Protein AF-A0A9D6FYJ8-F1 (afdb_monomer)

Mean predicted aligned error: 3.63 Å

Nearest PDB structures (foldseek):
  7aqq-assembly1_M  TM=9.226E-01  e=1.051E-05  Arabidopsis thaliana
  8e9g-assembly1_M  TM=9.496E-01  e=2.806E-05  Mycolicibacterium smegmatis MC2 155
  8e73-assembly1_4M  TM=9.208E-01  e=1.224E-04  Vigna radiata
  8bpx-assembly1_M  TM=9.267E-01  e=1.768E-04  Arabidopsis thaliana
  6tjv-assembly1_D  TM=9.292E-01  e=3.473E-04  Thermosynechococcus vestitus BP-1

Secondary structure (DSSP, 8-state):
----HHHHHHHHHHHHHHHHHTSSS--HHHHHHHHHHHHHHHHHHHHHHHHH--TTS-S-EEEEEEEEEGGGTEEEEEEE-HHHHHHHHHHHHHHHHHHHHT-

Foldseek 3Di:
DQDQLVVCLVCLQVVLVVVLVPDDPDDPCRNLVSQLVSLVVSLVSLVVCVVPDDPVDADWASWDWAADDVVVPDIPIDTDGPVNSVVSNVVSVVSNVVSVVVD

Radius of gyration: 16.15 Å; Cα contacts (8 Å, |Δi|>4): 101; chains: 1; bounding box: 42×23×47 Å

Structure (mmCIF, N/CA/C/O backbone):
data_AF-A0A9D6FYJ8-F1
#
_entry.id   AF-A0A9D6FYJ8-F1
#
loop_
_atom_site.group_PDB
_atom_site.id
_atom_site.type_symbol
_atom_site.label_atom_id
_atom_site.label_alt_id
_atom_site.label_comp_id
_atom_site.label_asym_id
_atom_site.label_entity_id
_atom_site.label_seq_id
_atom_site.pdbx_PDB_ins_code
_atom_site.Cartn_x
_atom_site.Cartn_y
_atom_site.Cartn_z
_atom_site.occupancy
_atom_site.B_iso_or_equiv
_atom_site.auth_seq_id
_atom_site.auth_comp_id
_atom_site.auth_asym_id
_atom_site.auth_atom_id
_atom_site.pdbx_PDB_model_num
ATOM 1 N N . MET A 1 1 ? -0.960 -11.698 -18.729 1.00 48.09 1 MET A N 1
ATOM 2 C CA . MET A 1 1 ? -1.613 -10.914 -17.665 1.00 48.09 1 MET A CA 1
ATOM 3 C C . MET A 1 1 ? -0.633 -10.822 -16.513 1.00 48.09 1 MET A C 1
ATOM 5 O O . MET A 1 1 ? -0.411 -11.824 -15.846 1.00 48.09 1 MET A O 1
ATOM 9 N N . SER A 1 2 ? 0.055 -9.690 -16.375 1.00 70.88 2 SER A N 1
ATOM 10 C CA . SER A 1 2 ? 0.876 -9.402 -15.197 1.00 70.88 2 SER A CA 1
ATOM 11 C C . SER A 1 2 ? -0.037 -9.305 -13.973 1.00 70.88 2 SER A C 1
ATOM 13 O O . SER A 1 2 ? -1.164 -8.822 -14.067 1.00 70.88 2 SER A O 1
ATOM 15 N N . PHE A 1 3 ? 0.415 -9.826 -12.837 1.00 82.88 3 PHE A N 1
ATOM 16 C CA . PHE A 1 3 ? -0.307 -9.697 -11.575 1.00 82.88 3 PHE A CA 1
ATOM 17 C C . PHE A 1 3 ? -0.254 -8.220 -11.121 1.00 82.88 3 PHE A C 1
ATOM 19 O O . PHE A 1 3 ? 0.854 -7.681 -11.060 1.00 82.88 3 PHE A O 1
ATOM 26 N N . PRO A 1 4 ? -1.394 -7.551 -10.845 1.00 91.31 4 PRO A N 1
ATOM 27 C CA . PRO A 1 4 ? -1.444 -6.102 -10.629 1.00 91.31 4 PRO A CA 1
ATOM 28 C C . PRO A 1 4 ? -1.048 -5.719 -9.191 1.00 91.31 4 PRO A C 1
ATOM 30 O O . PRO A 1 4 ? -1.881 -5.335 -8.365 1.00 91.31 4 PRO A O 1
ATOM 33 N N . VAL A 1 5 ? 0.234 -5.899 -8.861 1.00 92.75 5 VAL A N 1
ATOM 34 C CA . VAL A 1 5 ? 0.773 -5.676 -7.509 1.00 92.75 5 VAL A CA 1
ATOM 35 C C . VAL A 1 5 ? 0.594 -4.227 -7.058 1.00 92.75 5 VAL A C 1
ATOM 37 O O . VAL A 1 5 ? 0.254 -4.001 -5.894 1.00 92.75 5 VAL A O 1
ATOM 40 N N . LEU A 1 6 ? 0.807 -3.250 -7.946 1.00 93.94 6 LEU A N 1
ATOM 41 C CA . LEU A 1 6 ? 0.741 -1.832 -7.591 1.00 93.94 6 LEU A CA 1
ATOM 42 C C . LEU A 1 6 ? -0.698 -1.415 -7.304 1.00 93.94 6 LEU A C 1
ATOM 44 O O . LEU A 1 6 ? -0.935 -0.75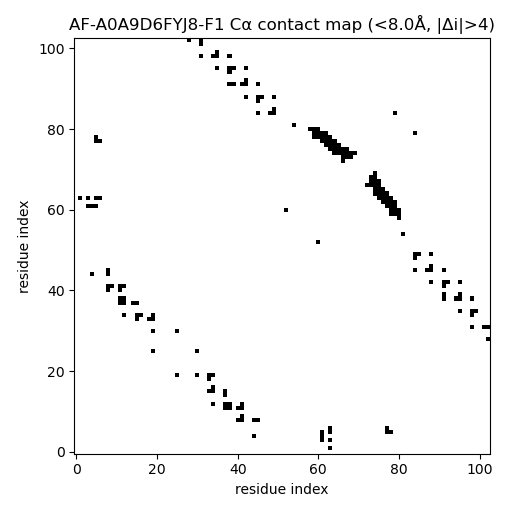8 -6.291 1.00 93.94 6 LEU A O 1
ATOM 48 N N . SER A 1 7 ? -1.663 -1.855 -8.117 1.00 95.50 7 SER A N 1
ATOM 49 C CA . SER A 1 7 ? -3.085 -1.620 -7.834 1.00 95.50 7 SER A CA 1
ATOM 50 C C . SER A 1 7 ? -3.513 -2.248 -6.508 1.00 95.50 7 SER A C 1
ATOM 52 O O . SER A 1 7 ? -4.167 -1.593 -5.696 1.00 95.50 7 SER A O 1
ATOM 54 N N . ILE A 1 8 ? -3.133 -3.505 -6.250 1.00 95.00 8 ILE A N 1
ATOM 55 C CA . ILE A 1 8 ? -3.489 -4.193 -4.998 1.00 95.00 8 ILE A CA 1
ATOM 56 C C . ILE A 1 8 ? -2.925 -3.428 -3.801 1.00 95.00 8 ILE A C 1
ATOM 58 O O . ILE A 1 8 ? -3.659 -3.129 -2.859 1.00 95.00 8 ILE A O 1
ATOM 62 N N . MET A 1 9 ? -1.645 -3.063 -3.846 1.00 95.00 9 MET A N 1
ATOM 63 C CA . MET A 1 9 ? -0.997 -2.293 -2.787 1.00 95.00 9 MET A CA 1
ATOM 64 C C . MET A 1 9 ? -1.665 -0.924 -2.587 1.00 95.00 9 MET A C 1
ATOM 66 O O . MET A 1 9 ? -1.935 -0.548 -1.448 1.00 95.00 9 MET A O 1
ATOM 70 N N . LEU A 1 10 ? -1.991 -0.213 -3.672 1.00 95.19 10 LEU A N 1
ATOM 71 C CA . LEU A 1 10 ? -2.644 1.099 -3.638 1.00 95.19 10 LEU A CA 1
ATOM 72 C C . LEU A 1 10 ? -4.018 1.046 -2.956 1.00 95.19 10 LEU A C 1
ATOM 74 O O . LEU A 1 10 ? -4.339 1.908 -2.139 1.00 95.19 10 LEU A O 1
ATOM 78 N N . PHE A 1 11 ? -4.832 0.037 -3.275 1.00 96.81 11 PHE A N 1
ATOM 79 C CA . PHE A 1 11 ? -6.195 -0.078 -2.751 1.00 96.81 11 PHE A CA 1
ATOM 80 C C . PHE A 1 11 ? -6.290 -0.823 -1.416 1.00 96.81 11 PHE A C 1
ATOM 82 O O . PHE A 1 11 ? -7.335 -0.760 -0.768 1.00 96.81 11 PHE A O 1
ATOM 89 N N . THR A 1 12 ? -5.225 -1.484 -0.954 1.00 96.81 12 THR A N 1
ATOM 90 C CA . THR A 1 12 ? -5.232 -2.242 0.310 1.00 96.81 12 THR A CA 1
ATOM 91 C C . THR A 1 12 ? -5.686 -1.392 1.512 1.00 96.81 12 THR A C 1
ATOM 93 O O . THR A 1 12 ? -6.614 -1.816 2.208 1.00 96.81 12 THR A O 1
ATOM 96 N N . PRO A 1 13 ? -5.156 -0.176 1.758 1.00 95.69 13 PRO A N 1
ATOM 97 C CA . PRO A 1 13 ? -5.625 0.660 2.867 1.00 95.69 13 PRO A CA 1
ATOM 98 C C . PRO A 1 13 ? -7.092 1.084 2.723 1.00 95.69 13 PRO A C 1
ATOM 100 O O . PRO A 1 13 ? -7.821 1.138 3.714 1.00 95.69 13 PRO A O 1
ATOM 103 N N . ALA A 1 14 ? -7.547 1.346 1.493 1.00 97.38 14 ALA A N 1
ATOM 104 C CA . ALA A 1 14 ? -8.933 1.714 1.214 1.00 97.38 14 ALA A CA 1
ATOM 105 C C . ALA A 1 14 ? -9.895 0.556 1.518 1.00 97.38 14 ALA A C 1
ATOM 107 O O . ALA A 1 14 ? -10.942 0.772 2.128 1.00 97.38 14 ALA A O 1
ATOM 108 N N . ILE A 1 15 ? -9.517 -0.680 1.175 1.00 97.88 15 ILE A N 1
ATOM 109 C CA . ILE A 1 15 ? -10.273 -1.880 1.558 1.00 97.88 15 ILE A CA 1
ATOM 110 C C . ILE A 1 15 ? -10.341 -1.989 3.085 1.00 97.88 15 ILE A C 1
ATOM 112 O O . ILE A 1 15 ? -11.422 -2.210 3.623 1.00 97.88 15 ILE A O 1
ATOM 116 N N . GLY A 1 16 ? -9.233 -1.759 3.796 1.00 97.00 16 GLY A N 1
ATOM 117 C CA . GLY A 1 16 ? -9.227 -1.739 5.262 1.00 97.00 16 GLY A CA 1
ATOM 118 C C . GLY A 1 16 ? -10.188 -0.705 5.855 1.00 97.00 16 GLY A C 1
ATOM 119 O O . GLY A 1 16 ? -10.937 -1.014 6.782 1.00 97.00 16 GLY A O 1
ATOM 120 N N . ALA A 1 17 ? -10.233 0.498 5.279 1.00 97.06 17 ALA A N 1
ATOM 121 C CA . ALA A 1 17 ? -11.172 1.543 5.683 1.00 97.06 17 ALA A CA 1
ATOM 122 C C . ALA A 1 17 ? -12.637 1.144 5.433 1.00 97.06 17 ALA A C 1
ATOM 124 O O . ALA A 1 17 ? -13.485 1.357 6.299 1.00 97.06 17 ALA A O 1
ATOM 125 N N . ILE A 1 18 ? -12.936 0.516 4.291 1.00 98.19 18 ILE A N 1
ATOM 126 C CA . ILE A 1 18 ? -14.276 -0.008 3.986 1.00 98.19 18 ILE A CA 1
ATOM 127 C C . ILE A 1 18 ? -14.662 -1.107 4.981 1.00 98.19 18 ILE A C 1
ATOM 129 O O . ILE A 1 18 ? -15.773 -1.088 5.504 1.00 98.19 18 ILE A O 1
ATOM 133 N N . VAL A 1 19 ? -13.750 -2.033 5.292 1.00 97.88 19 VAL A N 1
ATOM 134 C CA . VAL A 1 19 ? -13.996 -3.086 6.289 1.00 97.88 19 VAL A CA 1
ATOM 135 C C . VAL A 1 19 ? -14.355 -2.466 7.636 1.00 97.88 19 VAL A C 1
ATOM 137 O O . VAL A 1 19 ? -15.352 -2.870 8.226 1.00 97.88 19 VAL A O 1
ATOM 140 N N . ILE A 1 20 ? -13.611 -1.454 8.091 1.00 97.50 20 ILE A N 1
ATOM 141 C CA . ILE A 1 20 ? -13.917 -0.723 9.330 1.00 97.50 20 ILE A CA 1
ATOM 142 C C . ILE A 1 20 ? -15.298 -0.058 9.257 1.00 97.50 20 ILE A C 1
ATOM 144 O O . ILE A 1 20 ? -16.062 -0.153 10.215 1.00 97.50 20 ILE A O 1
ATOM 148 N N . ALA A 1 21 ? -15.635 0.584 8.134 1.00 97.62 21 ALA A N 1
ATOM 149 C CA . ALA A 1 21 ? -16.912 1.274 7.948 1.00 97.62 21 ALA A CA 1
ATOM 150 C C . ALA A 1 21 ? -18.128 0.332 7.990 1.00 97.62 21 ALA A C 1
ATOM 152 O O . ALA A 1 21 ? -19.218 0.753 8.372 1.00 97.62 21 ALA A O 1
ATOM 153 N N . LEU A 1 22 ? -17.948 -0.938 7.621 1.00 97.88 22 LEU A N 1
ATOM 154 C CA . LEU A 1 22 ? -18.996 -1.961 7.659 1.00 97.88 22 LEU A CA 1
ATOM 155 C C . LEU A 1 22 ? -19.158 -2.620 9.040 1.00 97.88 22 LEU A C 1
ATOM 157 O O . LEU A 1 22 ? -20.119 -3.363 9.251 1.00 97.88 22 LEU A O 1
ATOM 161 N N . LEU A 1 23 ? -18.252 -2.370 9.993 1.00 96.25 23 LEU A N 1
ATOM 162 C CA . LEU A 1 23 ? -18.385 -2.890 11.354 1.00 96.25 23 LEU A CA 1
ATOM 163 C C . LEU A 1 23 ? -19.490 -2.144 12.114 1.00 96.25 23 LEU A C 1
ATOM 165 O O . LEU A 1 23 ? -19.531 -0.916 12.159 1.00 96.25 23 LEU A O 1
ATOM 169 N N . ASN A 1 24 ? -20.360 -2.889 12.796 1.00 94.62 24 ASN A N 1
ATOM 170 C CA . ASN A 1 24 ? -21.395 -2.303 13.642 1.00 94.62 24 ASN A CA 1
ATOM 171 C C . ASN A 1 24 ? -20.846 -1.998 15.043 1.00 94.62 24 ASN A C 1
ATOM 173 O O . ASN A 1 24 ? -20.539 -2.922 15.794 1.00 94.62 24 ASN A O 1
ATOM 177 N N . ARG A 1 25 ? -20.760 -0.710 15.402 1.00 94.06 25 ARG A N 1
ATOM 178 C CA . ARG A 1 25 ? -20.261 -0.221 16.708 1.00 94.06 25 ARG A CA 1
ATOM 179 C C . ARG A 1 25 ? -18.935 -0.887 17.142 1.00 94.06 25 ARG A C 1
ATOM 181 O O . ARG A 1 25 ? -18.881 -1.465 18.230 1.00 94.06 25 ARG A O 1
ATOM 188 N N . PRO A 1 26 ? -17.873 -0.831 16.315 1.00 96.25 26 PRO A N 1
ATOM 189 C CA . PRO A 1 26 ? -16.607 -1.469 16.649 1.00 96.25 26 PRO A CA 1
ATOM 190 C C . PRO A 1 26 ? -15.954 -0.811 17.868 1.00 96.25 26 PRO A C 1
ATOM 192 O O . PRO A 1 26 ? -16.015 0.407 18.048 1.00 96.25 26 PRO A O 1
ATOM 195 N N . SER A 1 27 ? -15.277 -1.612 18.688 1.00 96.44 27 SER A N 1
ATOM 196 C CA . SER A 1 27 ? -14.396 -1.081 19.728 1.00 96.44 27 SER A CA 1
ATOM 197 C C . SER A 1 27 ? -13.165 -0.417 19.102 1.00 96.44 27 SER A C 1
ATOM 199 O O . SER A 1 27 ? -12.753 -0.759 17.991 1.00 96.44 27 SER A O 1
ATOM 201 N N . GLN A 1 28 ? -12.514 0.495 19.833 1.00 95.38 28 GLN A N 1
ATOM 202 C CA . GLN A 1 28 ? -11.263 1.110 19.366 1.00 95.38 28 GLN A CA 1
ATOM 203 C C . GLN A 1 28 ? -10.204 0.053 19.022 1.00 95.38 28 GLN A C 1
ATOM 205 O O . GLN A 1 28 ? -9.487 0.188 18.033 1.00 95.38 28 GLN A O 1
ATOM 210 N N . GLN A 1 29 ? -10.142 -1.036 19.794 1.00 95.44 29 GLN A N 1
ATOM 211 C CA . GLN A 1 29 ? -9.196 -2.123 19.565 1.00 95.44 29 GLN A CA 1
ATOM 212 C C . GLN A 1 29 ? -9.488 -2.890 18.267 1.00 95.44 29 GLN A C 1
ATOM 214 O O . GLN A 1 29 ? -8.548 -3.250 17.562 1.00 95.44 29 GLN A O 1
ATOM 219 N N . GLN A 1 30 ? -10.762 -3.084 17.906 1.00 95.94 30 GLN A N 1
ATOM 220 C CA . GLN A 1 30 ? -11.140 -3.679 16.619 1.00 95.94 30 GLN A CA 1
ATOM 221 C C . GLN A 1 30 ? -10.741 -2.775 15.449 1.00 95.94 30 GLN A C 1
ATOM 223 O O . GLN A 1 30 ? -10.118 -3.250 14.503 1.00 95.94 30 GLN A O 1
ATOM 228 N N . VAL A 1 31 ? -11.031 -1.472 15.538 1.00 96.81 31 VAL A N 1
ATOM 229 C CA . VAL A 1 31 ? -10.652 -0.492 14.502 1.00 96.81 31 VAL A CA 1
ATOM 230 C C . VAL A 1 31 ? -9.138 -0.484 14.289 1.00 96.81 31 VAL A C 1
ATOM 232 O O . VAL A 1 31 ? -8.669 -0.640 13.163 1.00 96.81 31 VAL A O 1
ATOM 235 N N . ARG A 1 32 ? -8.366 -0.366 15.375 1.00 95.94 32 ARG A N 1
ATOM 236 C CA . ARG A 1 32 ? -6.896 -0.364 15.338 1.00 95.94 32 ARG A CA 1
ATOM 237 C C . ARG A 1 32 ? -6.330 -1.687 14.822 1.00 95.94 32 ARG A C 1
ATOM 239 O O . ARG A 1 32 ? -5.380 -1.671 14.050 1.00 95.94 32 ARG A O 1
ATOM 246 N N . GLY A 1 33 ? -6.918 -2.820 15.209 1.00 97.06 33 GLY A N 1
ATOM 247 C CA . GLY A 1 33 ? -6.504 -4.144 14.741 1.00 97.06 33 GLY A CA 1
ATOM 248 C C . GLY A 1 33 ? -6.682 -4.319 13.232 1.00 97.06 33 GLY A C 1
ATOM 249 O O . GLY A 1 33 ? -5.759 -4.770 12.556 1.00 97.06 33 GLY A O 1
ATOM 250 N N . VAL A 1 34 ? -7.831 -3.902 12.688 1.00 97.50 34 VAL A N 1
ATOM 251 C CA . VAL A 1 34 ? -8.078 -3.935 11.236 1.00 97.50 34 VAL A CA 1
ATOM 252 C C . VAL A 1 34 ? -7.145 -2.967 10.509 1.00 97.50 34 VAL A C 1
ATOM 254 O O . VAL A 1 34 ? -6.492 -3.366 9.547 1.00 97.50 34 VAL A O 1
ATOM 257 N N . ALA A 1 35 ? -7.013 -1.727 10.990 1.00 97.38 35 ALA A N 1
ATOM 258 C CA . ALA A 1 35 ? -6.098 -0.750 10.401 1.00 97.38 35 ALA A CA 1
ATOM 259 C C . ALA A 1 35 ? -4.653 -1.277 10.358 1.00 97.38 35 ALA A C 1
ATOM 261 O O . ALA A 1 35 ? -3.989 -1.172 9.329 1.00 97.38 35 ALA A O 1
ATOM 262 N N . LEU A 1 36 ? -4.187 -1.910 11.440 1.00 97.81 36 LEU A N 1
ATOM 263 C CA . LEU A 1 36 ? -2.842 -2.475 11.513 1.00 97.81 36 LEU A CA 1
ATOM 264 C C . LEU A 1 36 ? -2.660 -3.615 10.510 1.00 97.81 36 LEU A C 1
ATOM 266 O O . LEU A 1 36 ? -1.648 -3.644 9.817 1.00 97.81 36 LEU A O 1
ATOM 270 N N . ALA A 1 37 ? -3.636 -4.520 10.392 1.00 98.00 37 ALA A N 1
ATOM 271 C CA . ALA A 1 37 ? -3.567 -5.644 9.461 1.00 98.00 37 ALA A CA 1
ATOM 272 C C . ALA A 1 37 ? -3.428 -5.183 7.998 1.00 98.00 37 ALA A C 1
ATOM 274 O O . ALA A 1 37 ? -2.557 -5.671 7.277 1.00 98.00 37 ALA A O 1
ATOM 275 N N . PHE A 1 38 ? -4.236 -4.210 7.567 1.00 98.06 38 PHE A N 1
ATOM 276 C CA . PHE A 1 38 ? -4.189 -3.691 6.194 1.00 98.06 38 PHE A CA 1
ATOM 277 C C . PHE A 1 38 ? -2.959 -2.806 5.926 1.00 98.06 38 PHE A C 1
ATOM 279 O O . PHE A 1 38 ? -2.371 -2.883 4.842 1.00 98.06 38 PHE A O 1
ATOM 286 N N . SER A 1 39 ? -2.504 -2.018 6.906 1.00 97.19 39 SER A N 1
ATOM 287 C CA . SER A 1 39 ? -1.230 -1.291 6.799 1.00 97.19 39 SER A CA 1
ATOM 288 C C . SER A 1 39 ? -0.044 -2.252 6.688 1.00 97.19 39 SER A C 1
ATOM 290 O O . SER A 1 39 ? 0.827 -2.057 5.840 1.00 97.19 39 SER A O 1
ATOM 292 N N . LEU A 1 40 ? -0.028 -3.324 7.488 1.00 97.94 40 LEU A N 1
ATOM 293 C CA . LEU A 1 40 ? 1.029 -4.334 7.451 1.00 97.94 40 LEU A CA 1
ATOM 294 C C . LEU A 1 40 ? 1.042 -5.074 6.112 1.00 97.94 40 LEU A C 1
ATOM 296 O O . LEU A 1 40 ? 2.108 -5.281 5.544 1.00 97.94 40 LEU A O 1
ATOM 300 N N . LEU A 1 41 ? -0.130 -5.413 5.569 1.00 97.88 41 LEU A N 1
ATOM 301 C CA . LEU A 1 41 ? -0.241 -6.018 4.242 1.00 97.88 41 LEU A CA 1
ATOM 302 C C . LEU A 1 41 ? 0.347 -5.105 3.152 1.00 97.88 41 LEU A C 1
ATOM 304 O O . LEU A 1 41 ? 1.122 -5.568 2.319 1.00 97.88 41 LEU A O 1
ATOM 308 N N . SER A 1 42 ? 0.044 -3.805 3.200 1.00 97.00 42 SER A N 1
ATOM 309 C CA . SER A 1 42 ? 0.598 -2.817 2.259 1.00 97.00 42 SER A CA 1
ATOM 310 C C . SER A 1 42 ? 2.124 -2.714 2.370 1.00 97.00 42 SER A C 1
ATOM 312 O O . SER A 1 42 ? 2.819 -2.646 1.358 1.00 97.00 42 SER A O 1
ATOM 314 N N . PHE A 1 43 ? 2.658 -2.755 3.594 1.00 98.06 43 PHE A N 1
ATOM 315 C CA . PHE A 1 43 ? 4.100 -2.766 3.843 1.00 98.06 43 PHE A CA 1
ATOM 316 C C . PHE A 1 43 ? 4.778 -4.057 3.364 1.00 98.06 43 PHE A C 1
ATOM 318 O O . PHE A 1 43 ? 5.839 -4.010 2.752 1.00 98.06 43 PHE A O 1
ATOM 325 N N . LEU A 1 44 ? 4.162 -5.221 3.564 1.00 97.88 44 LEU A N 1
ATOM 326 C CA . LEU A 1 44 ? 4.705 -6.480 3.049 1.00 97.88 44 LEU A CA 1
ATOM 327 C C . LEU A 1 44 ? 4.743 -6.501 1.514 1.00 97.88 44 LEU A C 1
ATOM 329 O O . LEU A 1 44 ? 5.708 -7.002 0.937 1.00 97.88 44 LEU A O 1
ATOM 333 N N . LEU A 1 45 ? 3.742 -5.915 0.849 1.00 96.75 45 LEU A N 1
ATOM 334 C CA . LEU A 1 45 ? 3.742 -5.756 -0.607 1.00 96.75 45 LEU A CA 1
ATOM 335 C C . LEU A 1 45 ? 4.852 -4.809 -1.086 1.00 96.75 45 LEU A C 1
ATOM 337 O O . LEU A 1 45 ? 5.525 -5.119 -2.069 1.00 96.75 45 LEU A O 1
ATOM 341 N N . SER A 1 46 ? 5.101 -3.698 -0.386 1.00 97.12 46 SER A N 1
ATOM 342 C CA . SER A 1 46 ? 6.193 -2.784 -0.748 1.00 97.12 46 SER A CA 1
ATOM 343 C C . SER A 1 46 ? 7.577 -3.412 -0.534 1.00 97.12 46 SER A C 1
ATOM 345 O O . SER A 1 46 ? 8.464 -3.244 -1.372 1.00 97.12 46 SER A O 1
ATOM 347 N N . VAL A 1 47 ? 7.753 -4.213 0.524 1.00 97.62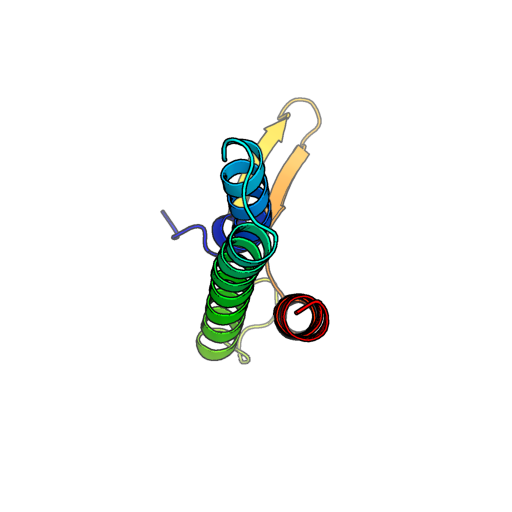 47 VAL A N 1
ATOM 348 C CA . VAL A 1 47 ? 8.969 -5.012 0.754 1.00 97.62 47 VAL A CA 1
ATOM 349 C C . VAL A 1 47 ? 9.155 -6.056 -0.347 1.00 97.62 47 VAL A C 1
ATOM 351 O O . VAL A 1 47 ? 10.262 -6.213 -0.862 1.00 97.62 47 VAL A O 1
ATOM 354 N N . TYR A 1 48 ? 8.085 -6.746 -0.750 1.00 96.19 48 TYR A N 1
ATOM 355 C CA . TYR A 1 48 ? 8.130 -7.691 -1.866 1.00 96.19 48 TYR A CA 1
ATOM 356 C C . TYR A 1 48 ? 8.591 -7.012 -3.164 1.00 96.19 48 TYR A C 1
ATOM 358 O O . TYR A 1 48 ? 9.513 -7.507 -3.817 1.00 96.19 48 TYR A O 1
ATOM 366 N N . LEU A 1 49 ? 8.024 -5.846 -3.499 1.00 95.31 49 LEU A N 1
ATOM 367 C CA . LEU A 1 49 ? 8.461 -5.056 -4.654 1.00 95.31 49 LEU A CA 1
ATOM 368 C C . LEU A 1 49 ? 9.941 -4.685 -4.550 1.00 95.31 49 LEU A C 1
ATOM 370 O O . LEU A 1 49 ? 10.670 -4.824 -5.526 1.00 95.31 49 LEU A O 1
ATOM 374 N N . PHE A 1 50 ? 10.409 -4.278 -3.369 1.00 96.44 50 PHE A N 1
ATOM 375 C CA . PHE A 1 50 ? 11.811 -3.920 -3.155 1.00 96.44 50 PHE A CA 1
ATOM 376 C C . PHE A 1 50 ? 12.782 -5.081 -3.397 1.00 96.44 50 PHE A C 1
ATOM 378 O O . PHE A 1 50 ? 13.881 -4.858 -3.909 1.00 96.44 50 PHE A O 1
ATOM 385 N N . ILE A 1 51 ? 12.387 -6.307 -3.046 1.00 96.31 51 ILE A N 1
ATOM 386 C CA . ILE A 1 51 ? 13.204 -7.512 -3.237 1.00 96.31 51 ILE A CA 1
ATOM 387 C C . ILE A 1 51 ? 13.248 -7.929 -4.712 1.00 96.31 51 ILE A C 1
ATOM 389 O O . ILE A 1 51 ? 14.301 -8.341 -5.195 1.00 96.31 51 ILE A O 1
ATOM 393 N N . VAL A 1 52 ? 12.121 -7.838 -5.424 1.00 95.00 52 VAL A N 1
ATOM 394 C CA . VAL A 1 52 ? 11.997 -8.321 -6.812 1.00 95.00 52 VAL A CA 1
ATOM 395 C C . VAL A 1 52 ? 12.429 -7.269 -7.846 1.00 95.00 52 VAL A C 1
ATOM 397 O O . VAL A 1 52 ? 12.686 -7.616 -8.997 1.00 95.00 52 VAL A O 1
ATOM 400 N N . PHE A 1 53 ? 12.544 -5.995 -7.459 1.00 95.38 53 PHE A 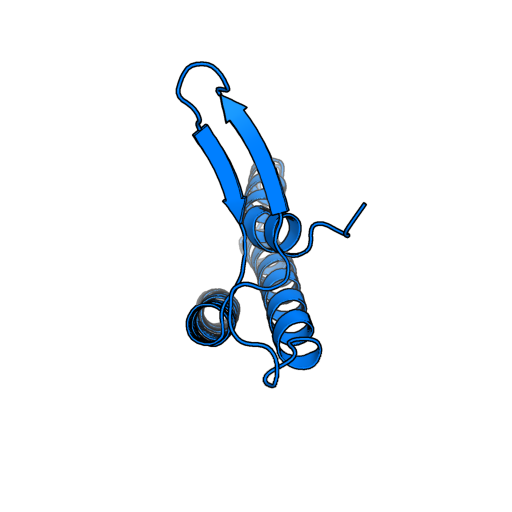N 1
ATOM 401 C CA . PHE A 1 53 ? 12.946 -4.907 -8.353 1.00 95.38 53 PHE A CA 1
ATOM 402 C C . PHE A 1 53 ? 14.350 -5.111 -8.948 1.00 95.38 53 PHE A C 1
ATOM 404 O O . PHE A 1 53 ? 15.350 -5.230 -8.232 1.00 95.38 53 PHE A O 1
ATOM 411 N N . ASP A 1 54 ? 14.443 -5.074 -10.278 1.00 95.19 54 ASP A N 1
ATOM 412 C CA . ASP A 1 54 ? 15.689 -5.281 -11.014 1.00 95.19 54 ASP A CA 1
ATOM 413 C C . ASP A 1 54 ? 16.449 -3.959 -11.174 1.00 95.19 54 ASP A C 1
ATOM 415 O O . ASP A 1 54 ? 16.185 -3.166 -12.074 1.00 95.19 54 ASP A O 1
ATOM 419 N N . ARG A 1 55 ? 17.439 -3.715 -10.316 1.00 92.38 55 ARG A N 1
ATOM 420 C CA . ARG A 1 55 ? 18.217 -2.461 -10.323 1.00 92.38 55 ARG A CA 1
ATOM 421 C C . ARG A 1 55 ? 19.113 -2.290 -11.552 1.00 92.38 55 ARG A C 1
ATOM 423 O O . ARG A 1 55 ? 19.643 -1.201 -11.753 1.00 92.38 55 ARG A O 1
ATOM 430 N N . SER A 1 56 ? 19.314 -3.346 -12.344 1.00 93.31 56 SER A N 1
ATOM 431 C CA . SER A 1 56 ? 20.120 -3.281 -13.566 1.00 93.31 56 SER A CA 1
ATOM 432 C C . SER A 1 56 ? 19.342 -2.716 -14.757 1.00 93.31 56 SER A C 1
ATOM 434 O O . SER A 1 56 ? 19.952 -2.265 -15.727 1.00 93.31 56 SER A O 1
ATOM 436 N N . LYS A 1 57 ? 18.004 -2.708 -14.682 1.00 90.50 57 LYS A N 1
ATOM 437 C CA . LYS A 1 57 ? 17.132 -2.212 -15.748 1.00 90.50 57 LYS A CA 1
ATOM 438 C C . LYS A 1 57 ? 16.669 -0.786 -15.452 1.00 90.50 57 LYS A C 1
ATOM 440 O O . LYS A 1 57 ? 15.933 -0.583 -14.485 1.00 90.50 57 LYS A O 1
ATOM 445 N N . PRO A 1 58 ? 17.064 0.199 -16.277 1.00 87.06 58 PRO A N 1
ATOM 446 C CA . PRO A 1 58 ? 16.546 1.553 -16.157 1.00 87.06 58 PRO A CA 1
ATOM 447 C C . PRO A 1 58 ? 15.079 1.613 -16.603 1.00 87.06 58 PRO A C 1
ATOM 449 O O . PRO A 1 58 ? 14.652 0.844 -17.462 1.00 87.06 58 PRO A O 1
ATOM 452 N N . GLY A 1 59 ? 14.332 2.572 -16.056 1.00 90.56 59 GLY A N 1
ATOM 453 C CA . GLY A 1 59 ? 12.935 2.828 -16.413 1.00 90.56 59 GLY A CA 1
ATOM 454 C C . GLY A 1 59 ? 11.926 2.339 -15.376 1.00 90.56 59 GLY A C 1
ATOM 455 O O . GLY A 1 59 ? 12.282 1.967 -14.256 1.00 90.56 59 GLY A O 1
ATOM 456 N N . MET A 1 60 ? 10.653 2.394 -15.763 1.00 93.12 60 MET A N 1
ATOM 457 C CA . MET A 1 60 ? 9.530 1.946 -14.946 1.00 93.12 60 MET A CA 1
ATOM 458 C C . MET A 1 60 ? 9.456 0.416 -14.956 1.00 93.12 60 MET A C 1
ATOM 460 O O . MET A 1 60 ? 9.698 -0.239 -15.968 1.00 93.12 60 MET A O 1
ATOM 464 N N . GLN A 1 61 ? 9.141 -0.164 -13.805 1.00 94.44 61 GLN A N 1
ATOM 465 C CA . GLN A 1 61 ? 8.891 -1.593 -13.640 1.00 94.44 61 GLN A CA 1
ATOM 466 C C . GLN A 1 61 ? 7.507 -1.802 -13.034 1.00 94.44 61 GLN A C 1
ATOM 468 O O . GLN A 1 61 ? 6.898 -0.867 -12.513 1.00 94.44 61 GLN A O 1
ATOM 473 N N . PHE A 1 62 ? 7.013 -3.042 -13.093 1.00 93.62 62 PHE A N 1
ATOM 474 C CA . PHE A 1 62 ? 5.677 -3.399 -12.603 1.00 93.62 62 PHE A CA 1
ATOM 475 C C . PHE A 1 62 ? 4.570 -2.538 -13.232 1.00 93.62 62 PHE A C 1
ATOM 477 O O . PHE A 1 62 ? 3.636 -2.127 -12.555 1.00 93.62 62 PHE A O 1
ATOM 484 N N . GLU A 1 63 ? 4.700 -2.241 -14.528 1.00 93.81 63 GLU A N 1
ATOM 485 C CA . GLU A 1 63 ? 3.769 -1.349 -15.211 1.00 93.81 63 GLU A CA 1
ATOM 486 C C . GLU A 1 63 ? 2.385 -1.982 -15.404 1.00 93.81 63 GLU A C 1
ATOM 488 O O . GLU A 1 63 ? 2.238 -3.111 -15.882 1.00 93.81 63 GLU A O 1
ATOM 493 N N . GLU A 1 64 ? 1.361 -1.210 -15.062 1.00 93.56 64 GLU A N 1
ATOM 494 C CA . GLU A 1 64 ? -0.048 -1.533 -15.221 1.00 93.56 64 GLU A CA 1
ATOM 495 C C . GLU A 1 64 ? -0.686 -0.417 -16.048 1.00 93.56 64 GLU A C 1
ATO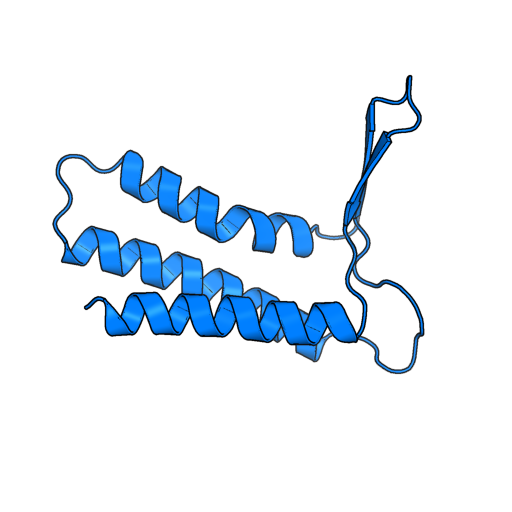M 497 O O . GLU A 1 64 ? -0.830 0.713 -15.582 1.00 93.56 64 GLU A O 1
ATOM 502 N N . ILE A 1 65 ? -1.037 -0.730 -17.297 1.00 92.81 65 ILE A N 1
ATOM 503 C CA . ILE A 1 65 ? -1.599 0.230 -18.249 1.00 92.81 65 ILE A CA 1
ATOM 504 C C . ILE A 1 65 ? -3.006 -0.219 -18.621 1.00 92.81 65 ILE A C 1
ATOM 506 O O . ILE A 1 65 ? -3.198 -1.271 -19.232 1.00 92.81 65 ILE A O 1
ATOM 510 N N . LEU A 1 66 ? -3.994 0.601 -18.278 1.00 91.44 66 LEU A N 1
ATOM 511 C CA . LEU A 1 66 ? -5.393 0.411 -18.643 1.00 91.44 66 LEU A CA 1
ATOM 512 C C . LEU A 1 66 ? -5.920 1.701 -19.268 1.00 91.44 66 LEU A C 1
ATOM 514 O O . LEU A 1 66 ? -5.826 2.776 -18.679 1.00 91.44 66 LEU A O 1
ATOM 518 N N . CYS A 1 67 ? -6.484 1.618 -20.472 1.00 92.06 67 CYS A N 1
ATOM 519 C CA . CYS A 1 67 ? -7.099 2.784 -21.098 1.00 92.06 67 CYS A CA 1
ATOM 520 C C . CYS A 1 67 ? -8.378 3.147 -20.331 1.00 92.06 67 CYS A C 1
ATOM 522 O O . CYS A 1 67 ? -9.318 2.355 -20.291 1.00 92.06 67 CYS A O 1
ATOM 524 N N . TRP A 1 68 ? -8.391 4.321 -19.697 1.00 90.81 68 TRP A N 1
ATOM 525 C CA . TRP A 1 68 ? -9.509 4.769 -18.866 1.00 90.81 68 TRP A CA 1
ATOM 526 C C . TRP A 1 68 ? -10.505 5.579 -19.696 1.00 90.81 68 TRP A C 1
ATOM 528 O O . TRP A 1 68 ? -11.699 5.289 -19.697 1.00 90.81 68 TRP A O 1
ATOM 538 N N . LEU A 1 69 ? -10.015 6.583 -20.436 1.00 92.62 69 LEU A N 1
ATOM 539 C CA . LEU A 1 69 ? -10.837 7.410 -21.318 1.00 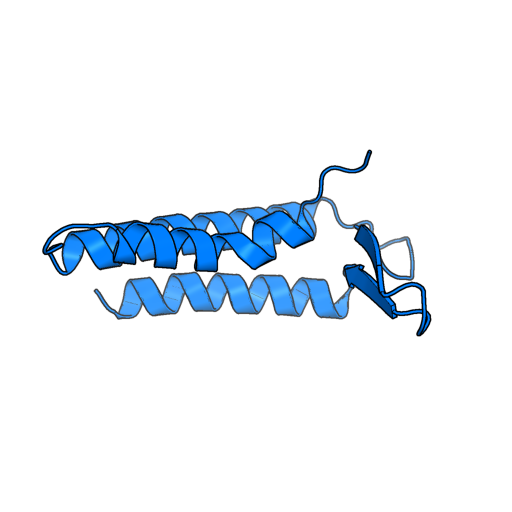92.62 69 LEU A CA 1
ATOM 540 C C . LEU A 1 69 ? -10.137 7.599 -22.675 1.00 92.62 69 LEU A C 1
ATOM 542 O O . LEU A 1 69 ? -9.364 8.549 -22.848 1.00 92.62 69 LEU A O 1
ATOM 546 N N . PRO A 1 70 ? -10.430 6.725 -23.658 1.00 90.25 70 PRO A N 1
ATOM 547 C CA . PRO A 1 70 ? -9.780 6.750 -24.968 1.00 90.25 70 PRO A CA 1
ATOM 548 C C . PRO A 1 70 ? -9.979 8.068 -25.723 1.00 90.25 70 PRO A C 1
ATOM 550 O O . PRO A 1 70 ? -9.081 8.512 -26.429 1.00 90.25 70 PRO A O 1
ATOM 553 N N . ALA A 1 71 ? -11.134 8.719 -25.543 1.00 93.06 71 ALA A N 1
ATOM 554 C CA . ALA A 1 71 ? -11.503 9.941 -26.260 1.00 93.06 71 ALA A CA 1
ATOM 555 C C . ALA A 1 71 ? -10.527 11.112 -26.043 1.00 93.06 71 ALA A C 1
ATOM 557 O O . ALA A 1 71 ? -10.405 11.970 -26.910 1.00 93.06 71 ALA A O 1
ATOM 558 N N . ILE A 1 72 ? -9.829 11.140 -24.904 1.00 94.44 72 ILE A N 1
ATOM 559 C CA . ILE A 1 72 ? -8.822 12.162 -24.577 1.00 94.44 72 ILE A CA 1
ATOM 560 C C . ILE A 1 72 ? -7.404 11.580 -24.492 1.00 94.44 72 ILE A C 1
ATOM 562 O O . ILE A 1 72 ? -6.491 12.258 -24.033 1.00 94.44 72 ILE A O 1
ATOM 566 N N . GLY A 1 73 ? -7.218 10.311 -24.874 1.00 91.50 73 GLY A N 1
ATOM 567 C CA . GLY A 1 73 ? -5.935 9.616 -24.749 1.00 91.50 73 GLY A CA 1
ATOM 568 C C . GLY A 1 73 ? -5.489 9.366 -23.303 1.00 91.50 73 GLY A C 1
ATOM 569 O O . GLY A 1 73 ? -4.294 9.258 -23.053 1.00 91.50 73 GLY A O 1
ATOM 570 N N . SER A 1 74 ? -6.419 9.291 -22.342 1.00 94.75 74 SER A N 1
ATOM 571 C CA . SER A 1 74 ? -6.092 9.088 -20.925 1.00 94.75 74 SER A CA 1
ATOM 572 C C . SER A 1 74 ? -6.073 7.605 -20.546 1.00 94.75 74 SER A C 1
ATOM 574 O O . SER A 1 74 ? -6.994 6.841 -20.862 1.00 94.75 74 SER A O 1
ATOM 576 N N . SER A 1 75 ? -5.037 7.209 -19.811 1.00 93.81 75 SER A N 1
ATOM 577 C CA . SER A 1 75 ? -4.854 5.865 -19.272 1.00 93.81 75 SER A CA 1
ATOM 578 C C . SER A 1 75 ? -4.559 5.898 -17.778 1.00 93.81 75 SER A C 1
ATOM 580 O O . SER A 1 75 ? -3.846 6.771 -17.287 1.00 93.81 75 SER A O 1
ATOM 582 N N . TYR A 1 76 ? -5.051 4.888 -17.072 1.00 94.00 76 TYR A N 1
ATOM 583 C CA . TYR A 1 76 ? -4.507 4.479 -15.790 1.00 94.00 76 TYR A CA 1
ATOM 584 C C . TYR A 1 76 ? -3.162 3.806 -16.050 1.00 94.00 76 TYR A C 1
ATOM 586 O O . TYR A 1 76 ? -3.116 2.673 -16.524 1.00 94.00 76 TYR A O 1
ATOM 594 N N . HIS A 1 77 ? -2.083 4.546 -15.822 1.00 93.75 77 HIS A N 1
ATOM 595 C CA . HIS A 1 77 ? -0.716 4.068 -15.981 1.00 93.75 77 HIS A CA 1
ATOM 596 C C . HIS A 1 77 ? -0.043 4.106 -14.617 1.00 93.75 77 HIS A C 1
ATOM 598 O O . HIS A 1 77 ? 0.324 5.172 -14.124 1.00 93.75 77 HIS A O 1
ATOM 604 N N . LEU A 1 78 ? 0.079 2.939 -13.996 1.00 94.69 78 LEU A N 1
ATOM 605 C CA . LEU A 1 78 ? 0.928 2.753 -12.831 1.00 94.69 78 LEU A CA 1
ATOM 606 C C . LEU A 1 78 ? 2.228 2.089 -13.245 1.00 94.69 78 LEU A C 1
ATOM 608 O O . LEU A 1 78 ? 2.265 1.274 -14.156 1.00 94.69 78 LEU A O 1
ATOM 612 N N . GLY A 1 79 ? 3.284 2.420 -12.529 1.00 94.62 79 GLY A N 1
ATOM 613 C CA . GLY A 1 79 ? 4.582 1.778 -12.601 1.00 94.62 79 GLY A CA 1
ATOM 614 C C . GLY A 1 79 ? 5.437 2.336 -11.475 1.00 94.62 79 GLY A C 1
ATOM 615 O O . GLY A 1 79 ? 5.063 3.320 -10.830 1.00 94.62 79 GLY A O 1
ATOM 616 N N . ILE A 1 80 ? 6.568 1.700 -11.212 1.00 95.88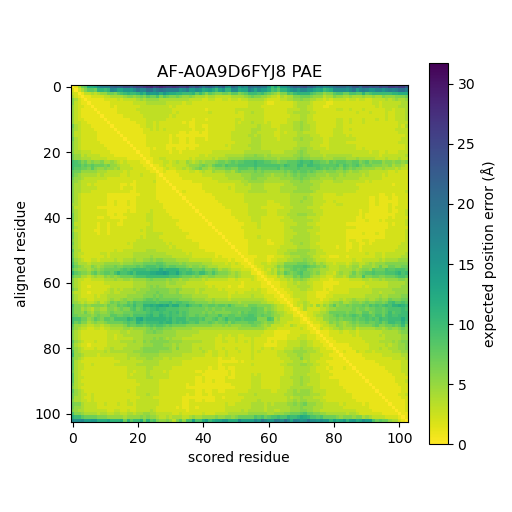 80 ILE A N 1
ATOM 617 C CA . ILE A 1 80 ? 7.476 2.126 -10.154 1.00 95.88 80 ILE A CA 1
ATOM 618 C C . ILE A 1 80 ? 8.899 2.202 -10.700 1.00 95.88 80 ILE A C 1
ATOM 620 O O . ILE A 1 80 ? 9.372 1.275 -11.356 1.00 95.88 80 ILE A O 1
ATOM 624 N N . ASP A 1 81 ? 9.578 3.316 -10.445 1.00 94.94 81 ASP A N 1
ATOM 625 C CA . ASP A 1 81 ? 11.003 3.497 -10.713 1.00 94.94 81 ASP A CA 1
ATOM 626 C C . ASP A 1 81 ? 11.814 3.382 -9.409 1.00 94.94 81 ASP A C 1
ATOM 628 O O . ASP A 1 81 ? 11.269 3.170 -8.322 1.00 94.94 81 ASP A O 1
ATOM 632 N N . GLY A 1 82 ? 13.140 3.524 -9.496 1.00 93.25 82 GLY A N 1
ATOM 633 C CA . GLY A 1 82 ? 14.018 3.376 -8.330 1.00 93.25 82 GLY A CA 1
ATOM 634 C C . GLY A 1 82 ? 13.722 4.366 -7.193 1.00 93.25 82 GLY A C 1
ATOM 635 O O . GLY A 1 82 ? 13.862 4.012 -6.023 1.00 93.25 82 GLY A O 1
ATOM 636 N N . ILE A 1 83 ? 13.282 5.587 -7.517 1.00 94.06 83 ILE A N 1
ATOM 637 C CA . ILE A 1 83 ? 12.941 6.616 -6.521 1.00 94.06 83 ILE A CA 1
ATOM 638 C C . ILE A 1 83 ? 11.582 6.302 -5.893 1.00 94.06 83 ILE A C 1
ATOM 640 O O . ILE A 1 83 ? 11.463 6.249 -4.664 1.00 94.06 83 ILE A O 1
ATOM 644 N N . SER A 1 84 ? 10.569 6.044 -6.719 1.00 95.38 84 SER A N 1
ATOM 645 C CA . SER A 1 84 ? 9.212 5.722 -6.272 1.00 95.38 84 SER A CA 1
ATOM 646 C C . SER A 1 84 ? 9.188 4.459 -5.419 1.00 95.38 84 SER A C 1
ATOM 648 O O . SER A 1 84 ? 8.394 4.377 -4.484 1.0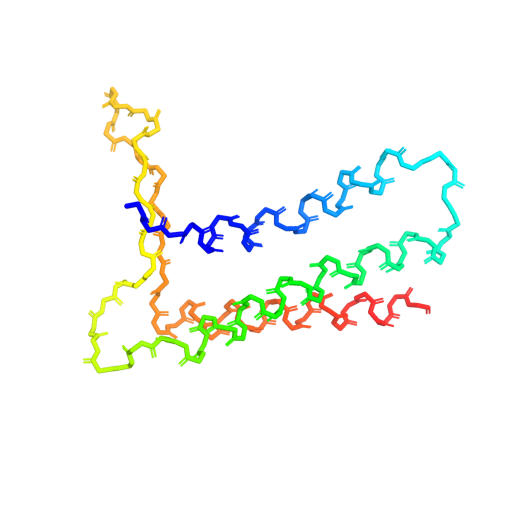0 95.38 84 SER A O 1
ATOM 650 N N . LEU A 1 85 ? 10.087 3.502 -5.669 1.00 96.25 85 LEU A N 1
ATOM 651 C CA . LEU A 1 85 ? 10.248 2.299 -4.855 1.00 96.25 85 LEU A CA 1
ATOM 652 C C . LEU A 1 85 ? 10.608 2.626 -3.404 1.00 96.25 85 LEU A C 1
ATOM 654 O O . LEU A 1 85 ? 9.952 2.147 -2.479 1.00 96.25 85 LEU A O 1
ATOM 658 N N . ILE A 1 86 ? 11.624 3.467 -3.200 1.00 96.44 86 ILE A N 1
ATOM 659 C CA . ILE A 1 86 ? 12.073 3.868 -1.860 1.00 96.44 86 ILE A CA 1
ATOM 660 C C . ILE A 1 86 ? 10.986 4.692 -1.167 1.00 96.44 86 ILE A C 1
ATOM 662 O O . ILE A 1 86 ? 10.703 4.468 0.010 1.00 96.44 86 ILE A O 1
ATOM 666 N N . MET A 1 87 ? 10.342 5.607 -1.898 1.00 97.44 87 MET A N 1
ATOM 667 C CA . MET A 1 87 ? 9.244 6.411 -1.354 1.00 97.44 87 MET A CA 1
ATOM 668 C C . MET A 1 87 ? 8.062 5.537 -0.933 1.00 97.44 87 MET A C 1
ATOM 670 O O . MET A 1 87 ? 7.558 5.685 0.173 1.00 97.44 87 MET A O 1
ATOM 674 N N . THR A 1 88 ? 7.673 4.565 -1.756 1.00 96.88 88 THR A N 1
ATOM 675 C CA . THR A 1 88 ? 6.591 3.620 -1.446 1.00 96.88 88 THR A CA 1
ATOM 676 C C . THR A 1 88 ? 6.910 2.780 -0.207 1.00 96.88 88 THR A C 1
ATOM 678 O O . THR A 1 88 ? 6.058 2.614 0.674 1.00 96.88 88 THR A O 1
ATOM 681 N N . LEU A 1 89 ? 8.143 2.275 -0.101 1.00 97.44 89 LEU A N 1
ATOM 682 C CA . LEU A 1 89 ? 8.609 1.537 1.074 1.00 97.44 89 LEU A CA 1
ATOM 683 C C . LEU A 1 89 ? 8.505 2.403 2.342 1.00 97.44 89 LEU A C 1
ATOM 685 O O . LEU A 1 89 ? 7.975 1.958 3.359 1.00 97.44 89 LEU A O 1
ATOM 689 N N . LEU A 1 90 ? 8.949 3.660 2.263 1.00 98.06 90 LEU A N 1
ATOM 690 C CA . LEU A 1 90 ? 8.883 4.609 3.371 1.00 98.06 90 LEU A CA 1
ATOM 691 C C . LEU A 1 90 ? 7.435 4.941 3.759 1.00 98.06 90 LEU A C 1
ATOM 693 O O . LEU A 1 90 ? 7.092 4.882 4.937 1.00 98.06 90 LEU A O 1
ATOM 697 N N . THR A 1 91 ? 6.572 5.257 2.793 1.00 97.50 91 THR A N 1
ATOM 698 C CA . THR A 1 91 ? 5.164 5.604 3.040 1.00 97.50 91 THR A CA 1
ATOM 699 C C . THR A 1 91 ? 4.417 4.463 3.723 1.00 97.50 91 THR A C 1
ATOM 701 O O . THR A 1 91 ? 3.706 4.686 4.703 1.00 97.50 91 THR A O 1
ATOM 704 N N . THR A 1 92 ? 4.598 3.231 3.247 1.00 97.44 92 THR A N 1
ATOM 705 C CA . THR A 1 92 ? 3.942 2.056 3.839 1.00 97.44 92 THR A CA 1
ATOM 706 C C . THR A 1 92 ? 4.488 1.725 5.230 1.00 97.44 92 THR A C 1
ATOM 708 O O . THR A 1 92 ? 3.701 1.412 6.125 1.00 97.44 92 THR A O 1
ATOM 711 N N . LEU A 1 93 ? 5.797 1.885 5.461 1.00 98.25 93 LEU A N 1
ATOM 712 C CA . LEU A 1 93 ? 6.401 1.748 6.790 1.00 98.25 93 LEU A CA 1
ATOM 713 C C . LEU A 1 93 ? 5.836 2.778 7.777 1.00 98.25 93 LEU A C 1
ATOM 715 O O . LEU A 1 93 ? 5.425 2.418 8.880 1.00 98.25 93 LEU A O 1
ATOM 719 N N . ILE A 1 94 ? 5.773 4.051 7.376 1.00 97.88 94 ILE A N 1
ATOM 720 C CA . ILE A 1 94 ? 5.192 5.119 8.200 1.00 97.88 94 ILE A CA 1
ATOM 721 C C . ILE A 1 94 ? 3.728 4.804 8.519 1.00 97.88 94 ILE A C 1
ATOM 723 O O . ILE A 1 94 ? 3.314 4.966 9.664 1.00 97.88 94 ILE A O 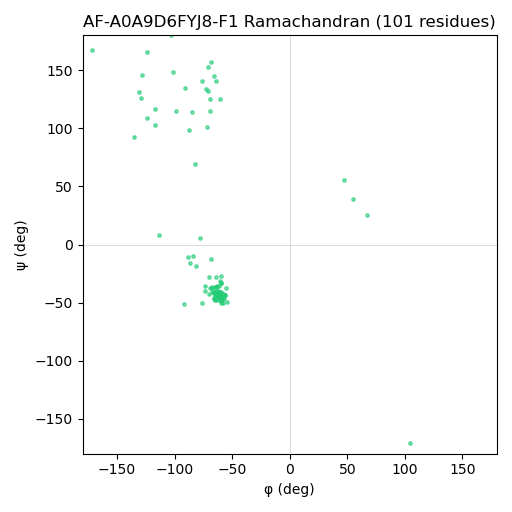1
ATOM 727 N N . GLY A 1 95 ? 2.959 4.294 7.553 1.00 96.00 95 GLY A N 1
ATOM 728 C CA . GLY A 1 95 ? 1.572 3.876 7.773 1.00 96.00 95 GLY A CA 1
ATOM 729 C C . GLY A 1 95 ? 1.424 2.838 8.891 1.00 96.00 95 GLY A C 1
ATOM 730 O O . GLY A 1 95 ? 0.551 2.980 9.747 1.00 96.00 95 GLY A O 1
ATOM 731 N N . VAL A 1 96 ? 2.305 1.833 8.942 1.00 97.50 96 VAL A N 1
ATOM 732 C CA . VAL A 1 96 ? 2.333 0.848 10.040 1.00 97.50 96 VAL A CA 1
ATOM 733 C C . VAL A 1 96 ? 2.668 1.521 11.374 1.00 97.50 96 VAL A C 1
ATOM 735 O O . VAL A 1 96 ? 1.969 1.303 12.365 1.00 97.50 96 VAL A O 1
ATOM 738 N N . LEU A 1 97 ? 3.701 2.367 11.404 1.00 97.88 97 LEU A N 1
ATOM 739 C CA . LEU A 1 97 ? 4.143 3.047 12.625 1.00 97.88 97 LEU A CA 1
ATOM 740 C C . LEU A 1 97 ? 3.067 3.976 13.199 1.00 97.88 97 LEU A C 1
ATOM 742 O O . LEU A 1 97 ? 2.851 3.977 14.407 1.00 97.88 97 LEU A O 1
ATOM 746 N N . VAL A 1 98 ? 2.356 4.723 12.354 1.00 96.56 98 VAL A N 1
ATOM 747 C CA . VAL A 1 98 ? 1.275 5.622 12.789 1.00 96.56 98 VAL A CA 1
ATOM 748 C C . VAL A 1 98 ? 0.156 4.844 13.479 1.00 96.56 98 VAL A C 1
ATOM 750 O O . VAL A 1 98 ? -0.322 5.268 14.531 1.00 96.56 98 VAL A O 1
ATOM 753 N N . VAL A 1 99 ? -0.233 3.682 12.943 1.00 95.50 99 VAL A N 1
ATOM 754 C CA . VAL A 1 99 ? -1.256 2.846 13.587 1.00 95.50 99 VAL A CA 1
ATOM 755 C C . VAL A 1 99 ? -0.763 2.319 14.936 1.00 95.50 99 VAL A C 1
ATOM 757 O O . VAL A 1 99 ? -1.515 2.367 15.908 1.00 95.50 99 VAL A O 1
ATOM 760 N N . LEU A 1 100 ? 0.496 1.882 15.029 1.00 95.88 100 LEU A N 1
ATOM 761 C CA . LEU A 1 100 ? 1.086 1.408 16.287 1.00 95.88 100 LEU A CA 1
ATOM 762 C C . LEU A 1 100 ? 1.201 2.506 17.353 1.00 95.88 100 LEU A C 1
ATOM 764 O O . LEU A 1 100 ? 0.987 2.232 18.527 1.00 95.88 100 LEU A O 1
ATOM 768 N N . VAL A 1 101 ? 1.505 3.746 16.965 1.00 96.31 101 VAL A N 1
ATOM 769 C CA . VAL A 1 101 ? 1.543 4.893 17.892 1.00 96.31 101 VAL A CA 1
ATOM 770 C C . VAL A 1 101 ? 0.141 5.273 18.372 1.00 96.31 101 VAL A C 1
ATOM 772 O O . VAL A 1 101 ? -0.018 5.789 19.472 1.00 96.31 101 VAL A O 1
ATOM 775 N N . SER A 1 102 ? -0.888 5.007 17.566 1.00 89.81 102 SER A N 1
ATOM 776 C CA . SER A 1 102 ? -2.277 5.333 17.897 1.00 89.81 102 SER A CA 1
ATOM 777 C C . SER A 1 102 ? -2.944 4.366 18.883 1.00 89.81 102 SER A C 1
ATOM 779 O O . SER A 1 102 ? -4.155 4.488 19.080 1.00 89.81 102 SER A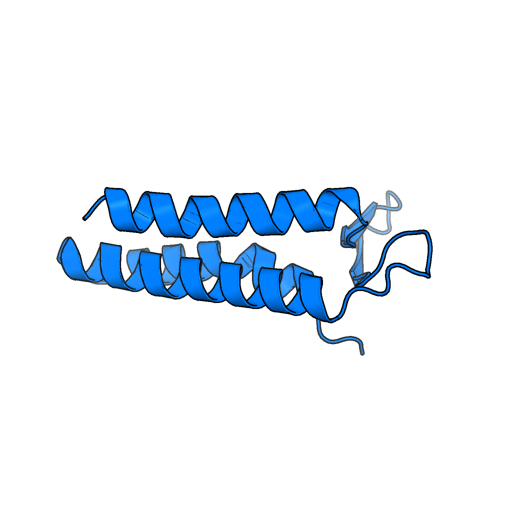 O 1
ATOM 781 N N . TRP A 1 103 ? -2.208 3.398 19.443 1.00 84.06 103 TRP A N 1
ATOM 782 C CA . TRP A 1 103 ? -2.716 2.331 20.316 1.00 84.06 103 TRP A CA 1
ATOM 783 C C . TRP A 1 103 ? -2.947 2.777 21.763 1.00 84.06 103 TRP A C 1
ATOM 785 O O . TRP A 1 103 ? -2.194 3.629 22.269 1.00 84.06 103 TRP A O 1
#

Solvent-accessible surface area (backbone atoms only — not comparable to full-atom values): 5917 Å² total; per-residue (Å²): 132,81,80,64,59,62,60,52,40,67,45,32,52,56,52,32,51,50,55,53,70,70,47,81,86,66,50,73,68,54,49,51,52,46,48,39,53,25,26,44,52,30,28,52,48,36,52,50,50,65,71,70,57,63,86,87,57,85,64,73,39,79,68,44,81,43,81,70,42,71,93,78,74,40,56,50,70,48,59,39,34,81,65,53,48,55,51,47,38,49,52,27,49,49,48,35,50,53,48,63,71,73,106

pLDDT: mean 94.49, std 5.87, range [48.09, 98.25]

Sequence (103 aa):
MSFPVLSIMLFTPAIGAIVIALLNRPSQQQVRGVALAFSLLSFLLSVYLFIVFDRSKPGMQFEEILCWLPAIGSSYHLGIDGISLIMTLLTTLIGVLVVLVSW